Protein AF-A0A556C5F0-F1 (afdb_monomer)

Sequence (55 aa):
MKQYKPKEFSEMLNVSVKTLQRWDNQGVLPAYRNPKGRRYYTEERYKKYMGMQEE

Structure (mmCIF, N/CA/C/O backbone):
data_AF-A0A556C5F0-F1
#
_entry.id   AF-A0A556C5F0-F1
#
loop_
_atom_site.group_PDB
_atom_site.id
_atom_site.type_symbol
_atom_site.label_atom_id
_atom_site.label_alt_id
_atom_site.label_comp_id
_atom_site.label_asym_id
_atom_site.label_entity_id
_atom_site.label_seq_id
_atom_site.pdbx_PDB_ins_code
_atom_site.Cartn_x
_atom_site.Cartn_y
_atom_site.Cartn_z
_atom_site.occupancy
_atom_site.B_iso_or_equiv
_atom_site.auth_seq_id
_atom_site.auth_comp_id
_atom_site.auth_asym_id
_atom_site.auth_atom_id
_atom_site.pdbx_PDB_model_num
ATOM 1 N N . MET A 1 1 ? -4.020 14.721 -9.523 1.00 67.31 1 MET A N 1
ATOM 2 C CA . MET A 1 1 ? -4.070 13.409 -8.840 1.00 67.31 1 MET A CA 1
ATOM 3 C C . MET A 1 1 ? -2.765 13.146 -8.106 1.00 67.31 1 MET A C 1
ATOM 5 O O . MET A 1 1 ? -1.748 12.904 -8.748 1.00 67.31 1 MET A O 1
ATOM 9 N N . LYS A 1 2 ? -2.776 13.209 -6.771 1.00 81.38 2 LYS A N 1
ATOM 10 C CA . LYS A 1 2 ? -1.615 12.821 -5.965 1.00 81.38 2 LYS A CA 1
ATOM 11 C C . LYS A 1 2 ? -1.573 11.296 -5.854 1.00 81.38 2 LYS A C 1
ATOM 13 O O . LYS A 1 2 ? -2.580 10.668 -5.519 1.00 81.38 2 LYS A O 1
ATOM 18 N N . GLN A 1 3 ? -0.433 10.712 -6.214 1.00 88.38 3 GLN A N 1
ATOM 19 C CA . GLN A 1 3 ? -0.184 9.276 -6.107 1.00 88.38 3 GLN A CA 1
ATOM 20 C C . GLN A 1 3 ? 0.690 9.015 -4.886 1.00 88.38 3 GLN A C 1
ATOM 22 O O . GLN A 1 3 ? 1.676 9.717 -4.672 1.00 88.38 3 GLN A O 1
ATOM 27 N N . TYR A 1 4 ? 0.344 7.985 -4.129 1.00 90.62 4 TYR A N 1
ATOM 28 C CA . TYR A 1 4 ? 1.058 7.570 -2.934 1.00 90.62 4 TYR A CA 1
ATOM 29 C C . TYR A 1 4 ? 1.660 6.190 -3.133 1.00 90.62 4 TYR A C 1
ATOM 31 O O . TYR A 1 4 ? 1.017 5.264 -3.648 1.00 90.62 4 TYR A O 1
ATOM 39 N N . LYS A 1 5 ? 2.897 6.026 -2.672 1.00 91.88 5 LYS A N 1
ATOM 40 C CA . LYS A 1 5 ? 3.491 4.703 -2.499 1.00 91.88 5 LYS A CA 1
ATOM 41 C C . LYS A 1 5 ? 2.778 3.984 -1.347 1.00 91.88 5 LYS A C 1
ATOM 43 O O . LYS A 1 5 ? 2.282 4.636 -0.430 1.00 91.88 5 LYS A O 1
ATOM 48 N N . PRO A 1 6 ? 2.792 2.640 -1.313 1.00 91.25 6 PRO A N 1
ATOM 49 C CA . PRO A 1 6 ? 2.175 1.881 -0.225 1.00 91.25 6 PRO A CA 1
ATOM 50 C C . PRO A 1 6 ? 2.666 2.287 1.168 1.00 91.25 6 PRO A C 1
ATOM 52 O O . PRO A 1 6 ? 1.891 2.241 2.111 1.00 91.25 6 PRO A O 1
ATOM 55 N N . LYS A 1 7 ? 3.933 2.705 1.295 1.00 92.75 7 LYS A N 1
ATOM 56 C CA . LYS A 1 7 ? 4.493 3.194 2.559 1.00 92.75 7 LYS A CA 1
ATOM 57 C C . LYS A 1 7 ? 3.829 4.499 3.012 1.00 92.75 7 LYS A C 1
ATOM 59 O O . LYS A 1 7 ? 3.248 4.532 4.088 1.00 92.75 7 LYS A O 1
ATOM 64 N N . GLU A 1 8 ? 3.838 5.517 2.157 1.00 91.81 8 GLU A N 1
ATOM 65 C CA . GLU A 1 8 ? 3.229 6.828 2.439 1.00 91.81 8 GLU A CA 1
ATOM 66 C C . GLU A 1 8 ? 1.734 6.685 2.745 1.00 91.81 8 GLU A C 1
ATOM 68 O O . GLU A 1 8 ? 1.212 7.267 3.688 1.00 91.81 8 GLU A O 1
ATOM 73 N N . PHE A 1 9 ? 1.047 5.835 1.981 1.00 91.31 9 PHE A N 1
ATOM 74 C CA . PHE A 1 9 ? -0.374 5.582 2.174 1.00 91.31 9 PHE A CA 1
ATOM 75 C C . PHE A 1 9 ? -0.673 4.854 3.493 1.00 91.31 9 PHE A C 1
ATOM 77 O O . PHE A 1 9 ? -1.683 5.119 4.139 1.00 91.31 9 PHE A O 1
ATOM 84 N N . SER A 1 10 ? 0.214 3.946 3.910 1.00 91.56 10 SER A N 1
ATOM 85 C CA . SER A 1 10 ? 0.072 3.231 5.182 1.00 91.56 10 SER A CA 1
ATOM 86 C C . SER A 1 10 ? 0.247 4.159 6.382 1.00 91.56 10 SER A C 1
ATOM 88 O O . SER A 1 10 ? -0.506 4.050 7.343 1.00 91.56 10 SER A O 1
ATOM 90 N N . GLU A 1 11 ? 1.168 5.121 6.280 1.00 92.62 11 GLU A N 1
ATOM 91 C CA . GLU A 1 11 ? 1.400 6.148 7.299 1.00 92.62 11 GLU A CA 1
ATOM 92 C C . GLU A 1 11 ? 0.188 7.083 7.423 1.00 92.62 11 GLU A C 1
ATOM 94 O O . GLU A 1 11 ? -0.260 7.346 8.534 1.00 92.62 11 GLU A O 1
ATOM 99 N N . MET A 1 12 ? -0.417 7.500 6.302 1.00 89.38 12 MET A N 1
ATOM 100 C CA . MET A 1 12 ? -1.647 8.309 6.312 1.00 89.38 12 MET A CA 1
ATOM 101 C C . MET A 1 12 ? -2.826 7.609 6.997 1.00 89.38 12 MET A C 1
ATOM 103 O O . MET A 1 12 ? -3.598 8.245 7.705 1.00 89.38 12 MET A O 1
ATOM 107 N N . LEU A 1 13 ? -2.971 6.303 6.772 1.00 87.88 13 LEU A N 1
ATOM 108 C CA . LEU A 1 13 ? -4.035 5.489 7.361 1.00 87.88 13 LEU A CA 1
ATOM 109 C C . LEU A 1 13 ? -3.709 4.987 8.773 1.00 87.88 13 LEU A C 1
ATOM 111 O O . LEU A 1 13 ? -4.544 4.322 9.381 1.00 87.88 13 LEU A O 1
ATOM 115 N N . ASN A 1 14 ? -2.502 5.260 9.277 1.00 91.31 14 ASN A N 1
ATOM 116 C CA . ASN A 1 14 ? -1.975 4.703 10.520 1.00 91.31 14 ASN A CA 1
ATOM 117 C C . ASN A 1 14 ? -2.094 3.163 10.593 1.00 91.31 14 ASN A C 1
ATOM 119 O O . ASN A 1 14 ? -2.429 2.579 11.624 1.00 91.31 14 ASN A O 1
ATOM 123 N N . VAL A 1 15 ? -1.835 2.489 9.470 1.00 91.88 15 VAL A N 1
ATOM 12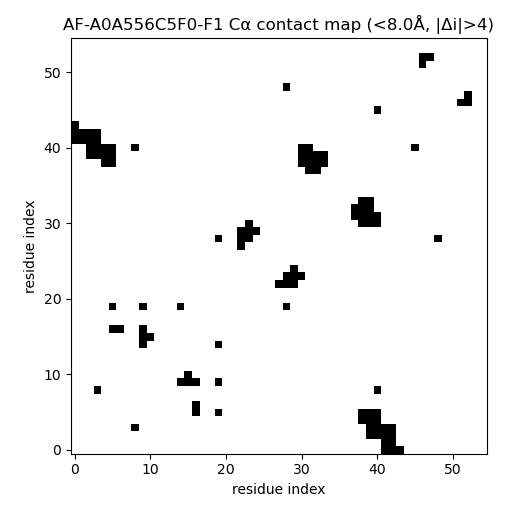4 C CA . VAL A 1 15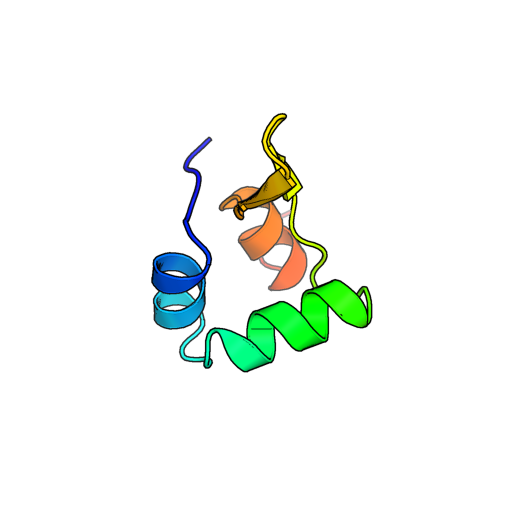 ? -1.819 1.023 9.361 1.00 91.88 15 VAL A CA 1
ATOM 125 C C . VAL A 1 15 ? -0.464 0.543 8.86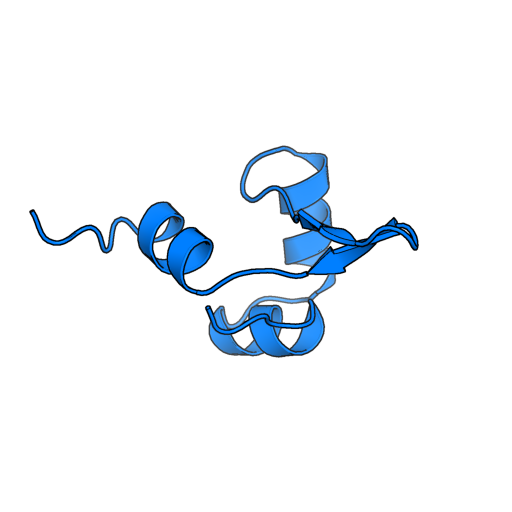4 1.00 91.88 15 VAL A C 1
ATOM 127 O O . VAL A 1 15 ? 0.337 1.298 8.325 1.00 91.88 15 VAL A O 1
ATOM 130 N N . SER A 1 16 ? -0.192 -0.755 8.987 1.00 94.44 16 SER A N 1
ATOM 131 C CA . SER A 1 16 ? 1.016 -1.327 8.391 1.00 94.44 16 SER A CA 1
ATOM 132 C C . SER A 1 16 ? 0.880 -1.485 6.869 1.00 94.44 16 SER A C 1
ATOM 134 O O . SER A 1 16 ? -0.200 -1.776 6.349 1.00 94.44 16 SER A O 1
ATOM 136 N N . VAL A 1 17 ? 1.999 -1.427 6.138 1.00 93.00 17 VAL A N 1
ATOM 137 C CA . VAL A 1 17 ? 2.032 -1.769 4.699 1.00 93.00 17 VAL A CA 1
ATOM 138 C C . VAL A 1 17 ? 1.502 -3.189 4.442 1.00 93.00 17 VAL A C 1
ATOM 140 O O . VAL A 1 17 ? 0.860 -3.433 3.422 1.00 93.00 17 VAL A O 1
ATOM 143 N N . LYS A 1 18 ? 1.724 -4.132 5.371 1.00 94.56 18 LYS A N 1
ATOM 144 C CA . LYS A 1 18 ? 1.179 -5.498 5.277 1.00 94.56 18 LYS A CA 1
ATOM 145 C C . LYS A 1 18 ? -0.349 -5.507 5.343 1.00 94.56 18 LYS A C 1
ATOM 147 O O . LYS A 1 18 ? -0.973 -6.287 4.631 1.00 94.56 18 LYS A O 1
ATOM 152 N N . THR A 1 19 ? -0.946 -4.637 6.156 1.00 93.88 19 THR A N 1
ATOM 153 C CA . THR A 1 19 ? -2.403 -4.459 6.225 1.00 93.88 19 THR A CA 1
ATOM 154 C C . THR A 1 19 ? -2.942 -3.987 4.878 1.00 93.88 19 THR A C 1
ATOM 156 O O . THR A 1 19 ? -3.851 -4.614 4.343 1.00 93.88 19 THR A O 1
ATOM 159 N N . LEU A 1 20 ? -2.309 -2.981 4.262 1.00 90.81 20 LEU A N 1
ATOM 160 C CA . LEU A 1 20 ? -2.683 -2.531 2.916 1.00 90.81 20 LEU A CA 1
ATOM 161 C C . LEU A 1 20 ? -2.574 -3.640 1.867 1.00 90.81 20 LEU A C 1
ATOM 163 O O . LEU A 1 20 ? -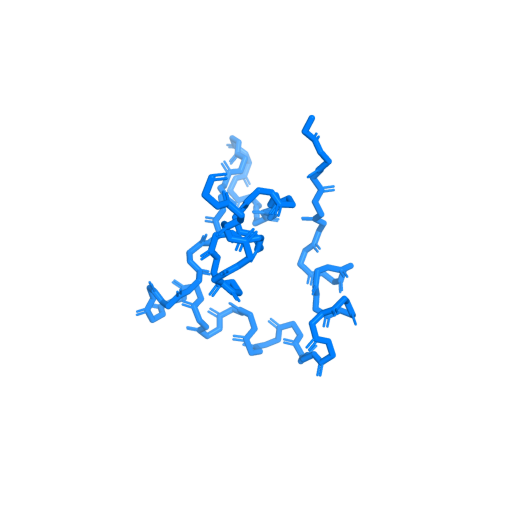3.445 -3.779 1.019 1.00 90.81 20 LEU A O 1
ATO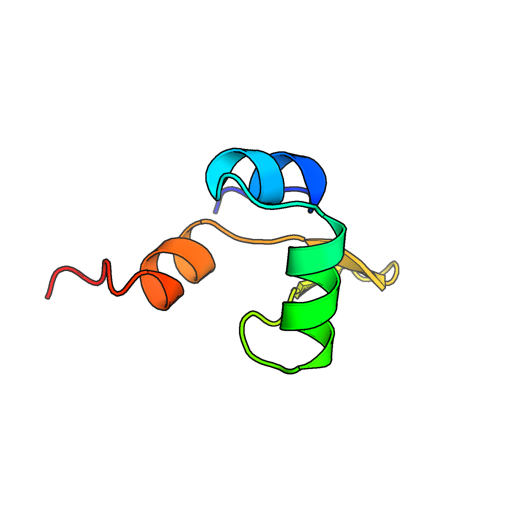M 167 N N . GLN A 1 21 ? -1.513 -4.447 1.916 1.00 91.50 21 GLN A N 1
ATOM 168 C CA . GLN A 1 21 ? -1.351 -5.578 0.998 1.00 91.50 21 GLN A CA 1
ATOM 169 C C . GLN A 1 21 ? -2.430 -6.648 1.200 1.00 91.50 21 GLN A C 1
ATOM 171 O O . GLN A 1 21 ? -2.898 -7.228 0.223 1.00 91.50 21 GLN A O 1
ATOM 176 N N . ARG A 1 22 ? -2.840 -6.911 2.448 1.00 94.06 22 ARG A N 1
ATOM 177 C CA . ARG A 1 22 ? -3.955 -7.822 2.741 1.00 94.06 22 ARG A CA 1
ATOM 178 C C . ARG A 1 22 ? -5.267 -7.285 2.187 1.00 94.06 22 ARG A C 1
ATOM 180 O O . ARG A 1 22 ? -5.971 -8.042 1.537 1.00 94.06 22 ARG A O 1
ATOM 187 N N . TRP A 1 23 ? -5.564 -6.004 2.388 1.00 91.88 23 TRP A N 1
ATOM 188 C CA . TRP A 1 23 ? -6.774 -5.379 1.848 1.00 91.88 23 TRP A CA 1
ATOM 189 C C . TRP A 1 23 ? -6.810 -5.369 0.324 1.00 91.88 23 TRP A C 1
ATOM 191 O O . TRP A 1 23 ? -7.869 -5.585 -0.255 1.00 91.88 23 TRP A O 1
ATOM 201 N N . ASP A 1 24 ? -5.663 -5.171 -0.321 1.00 90.38 24 ASP A N 1
ATOM 202 C CA . ASP A 1 24 ? -5.510 -5.301 -1.769 1.00 90.38 24 ASP A CA 1
ATOM 203 C C . ASP A 1 24 ? -5.803 -6.737 -2.236 1.00 90.38 24 ASP A C 1
ATOM 205 O O . ASP A 1 24 ? -6.606 -6.931 -3.143 1.00 90.38 24 ASP A O 1
ATOM 209 N N . ASN A 1 25 ? -5.246 -7.750 -1.564 1.00 91.69 25 ASN A N 1
ATOM 210 C CA . ASN A 1 25 ? -5.509 -9.159 -1.881 1.00 91.69 25 ASN A CA 1
ATOM 211 C C . ASN A 1 25 ? -6.959 -9.590 -1.584 1.00 91.69 25 ASN A C 1
ATOM 213 O O . ASN A 1 25 ? -7.484 -10.469 -2.258 1.00 91.69 25 ASN A O 1
ATOM 217 N N . GLN A 1 26 ? -7.594 -9.001 -0.569 1.00 92.88 26 GLN A N 1
ATOM 218 C CA . GLN A 1 26 ? -8.983 -9.274 -0.182 1.00 92.88 26 GLN A CA 1
ATOM 219 C C . GLN A 1 26 ? -10.004 -8.462 -0.994 1.00 92.88 26 GLN A C 1
ATOM 221 O O . GLN A 1 26 ? -11.200 -8.693 -0.864 1.00 92.88 26 GLN A O 1
ATOM 226 N N . GLY A 1 27 ? -9.559 -7.491 -1.799 1.00 88.75 27 GLY A N 1
ATOM 227 C CA . GLY A 1 27 ? -10.442 -6.607 -2.565 1.00 88.75 27 GLY A CA 1
ATOM 228 C C . GLY A 1 27 ? -11.123 -5.501 -1.748 1.00 88.75 27 GLY A C 1
ATOM 229 O O . GLY A 1 27 ? -11.946 -4.774 -2.295 1.00 88.75 27 GLY A O 1
ATOM 230 N N . VAL A 1 28 ? -10.762 -5.329 -0.471 1.00 88.25 28 VAL A N 1
ATOM 231 C CA . VAL A 1 28 ? -11.293 -4.272 0.413 1.00 88.25 28 VAL A CA 1
ATOM 232 C C . VAL A 1 28 ? -10.797 -2.894 -0.031 1.00 88.25 28 VAL A C 1
ATOM 234 O O . VAL A 1 28 ? -11.569 -1.946 -0.147 1.00 88.25 28 VAL A O 1
ATOM 237 N N . LEU A 1 29 ? -9.501 -2.794 -0.337 1.00 88.31 29 LEU A N 1
ATOM 238 C CA . LEU A 1 29 ? -8.870 -1.579 -0.844 1.00 88.31 29 LEU A CA 1
ATOM 239 C C . LEU A 1 29 ? -7.884 -1.945 -1.969 1.00 88.31 29 LEU A C 1
ATOM 241 O O . LEU A 1 29 ? -6.675 -2.008 -1.738 1.00 88.31 29 LEU A O 1
ATOM 245 N N . PRO A 1 30 ? -8.383 -2.218 -3.186 1.00 89.88 30 PRO A N 1
ATOM 246 C CA . PRO A 1 30 ? -7.543 -2.668 -4.290 1.00 89.88 30 PRO A CA 1
ATOM 247 C C . PRO A 1 30 ? -6.592 -1.557 -4.752 1.00 89.88 30 PRO A C 1
ATOM 249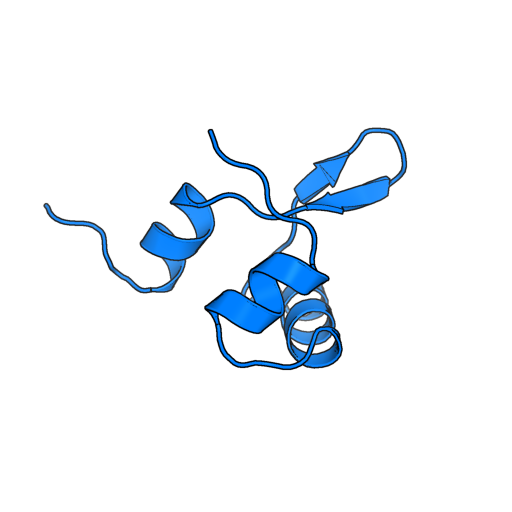 O O . PRO A 1 30 ? -7.011 -0.427 -5.028 1.00 89.88 30 PRO A O 1
ATOM 252 N N . ALA A 1 31 ? -5.305 -1.893 -4.845 1.00 91.06 31 ALA A N 1
ATOM 253 C CA . ALA A 1 31 ? -4.258 -0.981 -5.283 1.00 91.06 31 ALA A CA 1
ATOM 254 C C . ALA A 1 31 ? -4.182 -0.923 -6.811 1.00 91.06 31 ALA A C 1
ATOM 256 O O . ALA A 1 31 ? -4.284 -1.944 -7.497 1.00 91.06 31 ALA A O 1
ATOM 257 N N . TYR A 1 32 ? -3.882 0.255 -7.355 1.00 91.38 32 TYR A N 1
ATOM 258 C CA . TYR A 1 32 ? -3.559 0.356 -8.771 1.00 91.38 32 TYR A CA 1
ATOM 259 C C . TYR A 1 32 ? -2.161 -0.183 -9.056 1.00 91.38 32 TYR A C 1
ATOM 261 O O . TYR A 1 32 ? -1.269 -0.171 -8.201 1.00 91.38 32 TYR A O 1
ATOM 269 N N . ARG A 1 33 ? -1.967 -0.657 -10.287 1.00 91.50 33 ARG A N 1
ATOM 270 C CA . ARG A 1 33 ? -0.693 -1.186 -10.772 1.00 91.50 33 ARG A CA 1
ATOM 271 C C . ARG A 1 33 ? -0.170 -0.309 -11.883 1.00 91.50 33 ARG A C 1
ATOM 273 O O . ARG A 1 33 ? -0.902 0.038 -12.804 1.00 91.50 33 ARG A O 1
ATOM 280 N N . ASN A 1 34 ? 1.093 0.084 -11.780 1.00 89.94 34 ASN A N 1
ATOM 281 C CA . ASN A 1 34 ? 1.761 0.732 -12.899 1.00 89.94 34 ASN A CA 1
ATOM 282 C C . ASN A 1 34 ? 2.128 -0.320 -13.969 1.00 89.94 34 ASN A C 1
ATOM 284 O O . ASN A 1 34 ? 2.062 -1.518 -13.682 1.00 89.94 34 ASN A O 1
ATOM 288 N N . PRO A 1 35 ? 2.584 0.083 -15.169 1.00 93.19 35 PRO A N 1
ATOM 289 C CA . PRO A 1 35 ? 3.010 -0.865 -16.205 1.00 93.19 35 PRO A CA 1
AT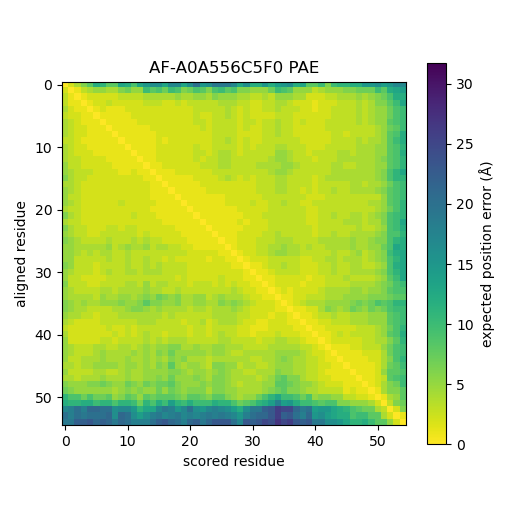OM 290 C C . PRO A 1 35 ? 4.129 -1.828 -15.765 1.00 93.19 35 PRO A C 1
ATOM 292 O O . PRO A 1 35 ? 4.326 -2.873 -16.368 1.00 93.19 35 PRO A O 1
ATOM 295 N N . LYS A 1 36 ? 4.853 -1.498 -14.685 1.00 93.12 36 LYS A N 1
ATOM 296 C CA . LYS A 1 36 ? 5.882 -2.340 -14.053 1.00 93.12 36 LYS A CA 1
ATOM 297 C C . LYS A 1 36 ? 5.333 -3.218 -12.909 1.00 93.12 36 LYS A C 1
ATOM 299 O O . LYS A 1 36 ? 6.118 -3.754 -12.131 1.00 93.12 36 LYS A O 1
ATOM 304 N N . GLY A 1 37 ? 4.013 -3.306 -12.731 1.00 89.06 37 GLY A N 1
ATOM 305 C CA . GLY A 1 37 ? 3.342 -4.125 -11.710 1.00 89.06 37 GLY A CA 1
ATOM 306 C C . GLY A 1 37 ? 3.409 -3.600 -10.266 1.00 89.06 37 GLY A C 1
ATOM 307 O O . GLY A 1 37 ? 2.949 -4.270 -9.335 1.00 89.06 37 GLY A O 1
ATOM 308 N N . ARG A 1 38 ? 3.964 -2.405 -10.029 1.00 89.94 38 ARG A N 1
ATOM 309 C CA . ARG A 1 38 ? 4.100 -1.829 -8.679 1.00 89.94 38 ARG A CA 1
ATOM 310 C C . ARG A 1 38 ? 2.789 -1.204 -8.206 1.00 89.94 38 ARG A C 1
ATOM 312 O O . ARG A 1 38 ? 2.123 -0.515 -8.975 1.00 89.94 38 ARG A O 1
ATOM 319 N N . ARG A 1 39 ? 2.468 -1.422 -6.924 1.00 91.50 39 ARG A N 1
ATOM 320 C CA . ARG A 1 39 ? 1.294 -0.860 -6.235 1.00 91.50 39 ARG A CA 1
ATOM 321 C C . ARG A 1 39 ? 1.431 0.647 -6.054 1.00 91.50 39 ARG A C 1
ATOM 323 O O . ARG A 1 39 ? 2.470 1.098 -5.572 1.00 91.50 39 ARG A O 1
ATOM 330 N N . TYR A 1 40 ? 0.371 1.384 -6.353 1.00 92.00 40 TYR A N 1
ATOM 331 C CA . TYR A 1 40 ? 0.211 2.781 -5.968 1.00 92.00 40 TYR A CA 1
ATOM 332 C C . TYR 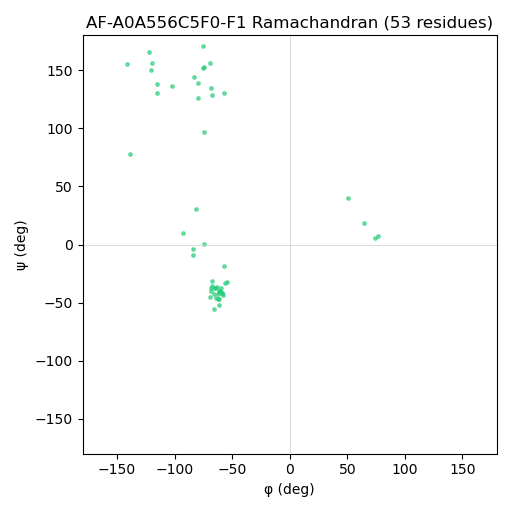A 1 40 ? -1.242 3.063 -5.574 1.00 92.00 40 TYR A C 1
ATOM 334 O O . TYR A 1 40 ? -2.165 2.365 -6.001 1.00 92.00 40 TYR A O 1
ATOM 342 N N . TYR A 1 41 ? -1.426 4.084 -4.743 1.00 90.75 41 TYR A N 1
ATOM 343 C CA . TYR A 1 41 ? -2.730 4.541 -4.270 1.00 90.75 41 TYR A CA 1
ATOM 344 C C . TYR A 1 41 ? -2.972 5.985 -4.694 1.00 90.75 41 TYR A C 1
ATOM 346 O O . TYR A 1 41 ? -2.025 6.727 -4.950 1.00 90.75 41 TYR A O 1
ATOM 354 N N . THR A 1 42 ? -4.236 6.388 -4.774 1.00 90.88 42 THR A N 1
ATOM 355 C CA . THR A 1 42 ? -4.629 7.765 -5.087 1.00 90.88 42 THR A CA 1
ATOM 356 C C . THR A 1 42 ? -5.458 8.349 -3.953 1.00 90.88 42 THR A C 1
ATOM 358 O O . THR A 1 42 ? -6.175 7.631 -3.254 1.00 90.88 42 THR A O 1
ATOM 361 N N . GLU A 1 43 ? -5.367 9.663 -3.772 1.00 85.56 43 GLU A N 1
ATOM 362 C CA . GLU A 1 43 ? -6.136 10.376 -2.745 1.00 85.56 43 GLU A CA 1
ATOM 363 C C . GLU A 1 43 ? -7.654 10.221 -2.932 1.00 85.56 43 GLU A C 1
ATOM 365 O O . GLU A 1 43 ? -8.398 10.044 -1.976 1.00 85.56 43 GLU A O 1
ATOM 370 N N . GLU A 1 44 ? -8.125 10.213 -4.177 1.00 84.12 44 GLU A N 1
ATOM 371 C CA . GLU A 1 44 ? -9.544 10.029 -4.503 1.00 84.12 44 GLU A CA 1
ATOM 372 C C . GLU A 1 44 ? -10.073 8.667 -4.034 1.00 84.12 44 GLU A C 1
ATOM 374 O O . GLU A 1 44 ? -11.169 8.572 -3.486 1.00 84.12 44 GLU A O 1
ATOM 379 N N . ARG A 1 45 ? -9.270 7.604 -4.190 1.00 79.44 45 ARG A N 1
ATOM 380 C CA . ARG A 1 45 ? -9.589 6.262 -3.678 1.00 79.44 45 ARG A CA 1
ATOM 381 C C . ARG A 1 45 ? -9.718 6.266 -2.163 1.00 79.44 45 ARG A C 1
ATOM 383 O O . ARG A 1 45 ? -10.618 5.613 -1.646 1.00 79.44 45 ARG A O 1
ATOM 390 N N . TYR A 1 46 ? -8.832 6.986 -1.479 1.00 81.69 46 TYR A N 1
ATOM 391 C CA . TYR A 1 46 ? -8.892 7.149 -0.030 1.00 81.69 46 TYR A CA 1
ATOM 392 C C . TYR A 1 46 ? -10.185 7.837 0.392 1.00 81.69 46 TYR A C 1
ATOM 394 O O . TYR A 1 46 ? -10.921 7.278 1.196 1.00 81.69 46 TYR A O 1
ATOM 402 N N . LYS A 1 47 ? -10.507 8.991 -0.204 1.00 82.75 47 LYS A N 1
ATOM 403 C CA . LYS A 1 47 ? -11.736 9.733 0.111 1.00 82.75 47 LYS A CA 1
ATOM 404 C C . LYS A 1 47 ? -12.980 8.879 -0.124 1.00 82.75 47 LYS A C 1
ATOM 406 O O . LYS A 1 47 ? -13.846 8.810 0.740 1.00 82.75 47 LYS A O 1
ATOM 411 N N . LYS A 1 48 ? -13.016 8.144 -1.241 1.00 82.94 48 LYS A N 1
ATOM 412 C CA . LYS A 1 48 ? -14.099 7.202 -1.549 1.00 82.94 48 LYS A CA 1
ATOM 413 C C . LYS A 1 48 ? -14.197 6.061 -0.532 1.00 82.94 48 LYS A C 1
ATOM 415 O O . LYS A 1 48 ? -15.298 5.707 -0.136 1.00 82.94 48 LYS A O 1
ATOM 420 N N . TYR A 1 49 ? -13.071 5.479 -0.116 1.00 78.75 49 TYR A N 1
ATOM 421 C CA . TYR A 1 49 ? -13.052 4.393 0.871 1.00 78.75 49 TYR A CA 1
ATOM 422 C C . TYR A 1 49 ? -13.469 4.864 2.268 1.00 78.75 49 TYR A C 1
ATOM 424 O O . TYR A 1 49 ? -14.213 4.173 2.952 1.00 78.75 49 TYR A O 1
ATOM 432 N N . MET A 1 50 ? -13.023 6.052 2.674 1.00 81.31 50 MET A N 1
ATOM 433 C CA . MET A 1 50 ? -13.355 6.651 3.968 1.00 81.31 50 MET A CA 1
ATOM 434 C C . MET A 1 50 ? -14.784 7.203 4.032 1.00 81.31 50 MET A C 1
ATOM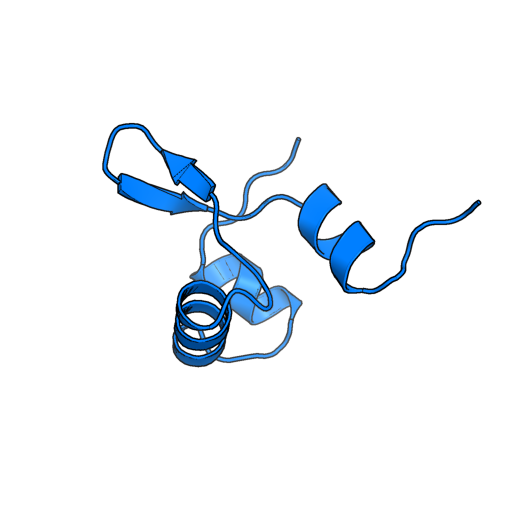 436 O O . MET A 1 50 ? -15.158 7.771 5.052 1.00 81.31 50 MET A O 1
ATOM 440 N N . GLY A 1 51 ? -15.571 7.088 2.955 1.00 77.69 51 GLY A N 1
ATOM 441 C CA . GLY A 1 51 ? -16.908 7.675 2.888 1.00 77.69 51 GLY A CA 1
ATOM 442 C C . GLY A 1 51 ? -16.899 9.205 2.942 1.00 77.69 51 GLY A C 1
ATOM 443 O O . GLY A 1 51 ? -17.924 9.808 3.213 1.00 77.69 51 GLY A O 1
ATOM 444 N N . MET A 1 52 ? -15.757 9.841 2.662 1.00 69.31 52 MET A N 1
ATOM 445 C CA . MET A 1 52 ? -15.600 11.300 2.609 1.00 69.31 52 MET A CA 1
ATOM 446 C C . MET A 1 52 ? -16.082 11.874 1.267 1.00 69.31 52 MET A C 1
ATOM 448 O O . MET A 1 52 ? -15.519 12.847 0.766 1.00 69.31 52 MET A O 1
ATOM 452 N N . GLN A 1 53 ? -17.071 11.236 0.639 1.00 55.28 53 GLN A N 1
ATOM 453 C CA . GLN A 1 53 ? -17.817 11.880 -0.433 1.00 55.28 53 GLN A CA 1
ATOM 454 C C . GLN A 1 53 ? -18.737 12.893 0.249 1.00 55.28 53 GLN A C 1
ATOM 456 O O . GLN A 1 53 ? -19.771 12.514 0.786 1.00 55.28 53 GLN A O 1
ATOM 461 N N . GLU A 1 54 ? -18.306 14.155 0.296 1.00 53.88 54 GLU A N 1
ATOM 462 C CA . GLU A 1 54 ? -19.273 15.252 0.362 1.00 53.88 54 GLU A CA 1
ATOM 463 C C . GLU A 1 54 ? -20.185 15.110 -0.865 1.00 53.88 54 GLU A C 1
ATOM 465 O O . GLU A 1 54 ? -19.691 14.864 -1.973 1.00 53.88 54 GLU A O 1
ATOM 470 N N . GLU A 1 55 ? -21.495 15.149 -0.619 1.00 44.03 55 GLU A N 1
ATOM 471 C CA . GLU A 1 55 ? -22.544 15.223 -1.644 1.00 44.03 55 GLU A CA 1
ATOM 472 C C . GLU A 1 55 ? -22.329 16.398 -2.607 1.00 44.03 55 GLU A C 1
ATOM 474 O O . GLU A 1 55 ? -21.860 17.471 -2.158 1.00 44.03 55 GLU A O 1
#

Mean predicted aligned error: 4.47 Å

Secondary structure (DSSP, 8-state):
--EE-HHHHHHHTTS-HHHHHHHHHHTSSPPEE-TT--EEEEHHHHHHHTT----

pLDDT: mean 86.48, std 10.3, range [44.03, 94.56]

Foldseek 3Di:
DDKAALVRVCVVVVHDSVVVVVCCVVVLQNFDQDPVRGGIDDPVSVCVSVVVPDD

Radius of gyration: 10.98 Å; Cα contacts (8 Å, |Δi|>4): 55; chains: 1; bounding box: 28×24×27 Å

Solvent-accessible surface area (backbone atoms only — not comparable to full-atom values): 3329 Å² total; per-residue (Å²): 137,64,76,32,48,55,63,61,47,15,61,76,70,75,46,53,51,67,55,51,52,49,27,30,76,70,59,76,51,65,60,46,63,48,101,84,68,48,65,33,44,45,58,68,58,49,35,60,72,71,62,61,66,77,131

Nearest PDB structures (foldseek):
  6amk-assembly1_B  TM=8.092E-01  e=2.748E-03  Streptomyces venezuelae
  6amk-assembly1_A  TM=8.274E-01  e=3.378E-03  Streptomyces venezuelae
  6ama-assembly1_B  TM=7.924E-01  e=1.247E-02  Streptomyces venezuelae
  6ama-assembly1_A  TM=7.670E-01  e=1.336E-02  Streptomyces venezuelae
  2zhh-assembly1_A-2  TM=8.065E-01  e=6.493E-02  Escherichia coli K-12